Protein AF-A0A0F9DT28-F1 (afdb_monomer_lite)

Organism: NCBI:txid412755

Structure (mmCIF, N/CA/C/O backbone):
data_AF-A0A0F9DT28-F1
#
_entry.id   AF-A0A0F9DT28-F1
#
loop_
_atom_site.group_PDB
_atom_site.id
_atom_site.type_symbol
_atom_site.label_atom_id
_atom_site.label_alt_id
_atom_site.label_comp_id
_atom_site.label_asym_id
_atom_site.label_entity_id
_atom_site.label_seq_id
_atom_site.pdbx_PDB_ins_code
_atom_site.Cartn_x
_atom_site.Cartn_y
_atom_site.Cartn_z
_atom_site.occupancy
_atom_site.B_iso_or_equiv
_atom_site.auth_seq_id
_atom_site.auth_comp_id
_atom_site.auth_asym_id
_atom_site.auth_atom_id
_atom_site.pdbx_PDB_model_num
ATOM 1 N N . MET A 1 1 ? 0.845 -16.084 -1.238 1.00 58.47 1 MET A N 1
ATOM 2 C CA . MET A 1 1 ? -0.140 -15.375 -2.098 1.00 58.47 1 MET A CA 1
ATOM 3 C C . MET A 1 1 ? 0.165 -15.611 -3.576 1.00 58.47 1 MET A C 1
ATOM 5 O O . MET A 1 1 ? 1.337 -15.731 -3.907 1.00 58.47 1 MET A O 1
ATOM 9 N N . LYS A 1 2 ? -0.858 -15.677 -4.445 1.00 64.38 2 LYS A N 1
ATOM 10 C CA . LYS A 1 2 ? -0.686 -15.668 -5.915 1.00 64.38 2 LYS A CA 1
ATOM 11 C C . LYS A 1 2 ? -0.235 -14.278 -6.377 1.00 64.38 2 LYS A C 1
ATOM 13 O O . LYS A 1 2 ? -0.697 -13.285 -5.822 1.00 64.38 2 LYS A O 1
ATOM 18 N N . ASP A 1 3 ? 0.640 -14.216 -7.375 1.00 82.31 3 ASP A N 1
ATOM 19 C CA . ASP A 1 3 ? 1.096 -12.949 -7.953 1.00 82.31 3 ASP A CA 1
ATOM 20 C C . ASP A 1 3 ? -0.044 -12.201 -8.661 1.00 82.31 3 ASP A C 1
ATOM 22 O O . ASP A 1 3 ? -0.991 -12.807 -9.175 1.00 82.31 3 ASP A O 1
ATOM 26 N N . PHE A 1 4 ? 0.037 -10.868 -8.674 1.00 91.12 4 PHE A N 1
ATOM 27 C CA . PHE A 1 4 ? -0.946 -10.036 -9.364 1.00 91.12 4 PHE A CA 1
ATOM 28 C C . PHE A 1 4 ? -0.818 -10.181 -10.889 1.00 91.12 4 PHE A C 1
ATOM 30 O O . PHE A 1 4 ? 0.299 -10.286 -11.402 1.00 91.12 4 PHE A O 1
ATOM 37 N N . PRO A 1 5 ? -1.935 -10.136 -11.641 1.00 92.88 5 PRO A N 1
ATOM 38 C CA . PRO A 1 5 ? -1.871 -10.080 -13.094 1.00 92.88 5 PRO A CA 1
ATOM 39 C C . PRO A 1 5 ? -1.131 -8.816 -13.538 1.00 92.88 5 PRO A C 1
ATOM 41 O O . PRO A 1 5 ? -1.275 -7.763 -12.923 1.00 92.88 5 PRO A O 1
ATOM 44 N N . HIS A 1 6 ? -0.401 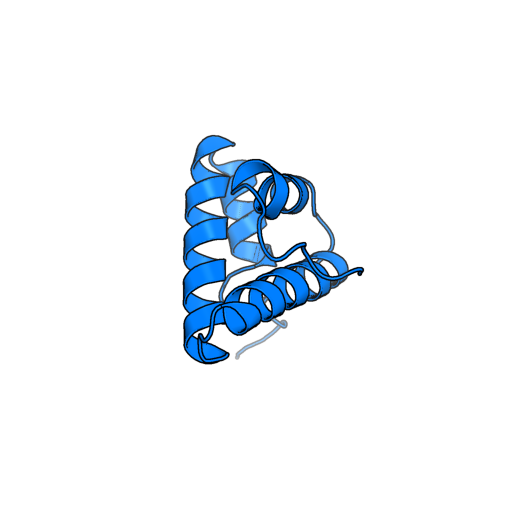-8.906 -14.653 1.00 89.94 6 HIS A N 1
ATOM 45 C CA . HIS A 1 6 ? 0.391 -7.791 -15.189 1.00 89.94 6 HIS A CA 1
ATOM 46 C C . HIS A 1 6 ? -0.439 -6.511 -15.414 1.00 89.94 6 HIS A C 1
ATOM 48 O O . HIS A 1 6 ? 0.067 -5.400 -15.285 1.00 89.94 6 HIS A O 1
ATOM 54 N N . ARG A 1 7 ? -1.736 -6.656 -15.720 1.00 93.19 7 ARG A N 1
ATOM 55 C CA . ARG A 1 7 ? -2.707 -5.556 -15.750 1.00 93.19 7 ARG A CA 1
ATOM 56 C C . ARG A 1 7 ? -3.691 -5.724 -14.594 1.00 93.19 7 ARG A C 1
ATOM 58 O O . ARG A 1 7 ? -4.506 -6.643 -14.608 1.00 93.19 7 ARG A O 1
ATOM 65 N N . ILE A 1 8 ? -3.642 -4.812 -13.627 1.00 94.94 8 ILE A N 1
ATOM 66 C CA . ILE A 1 8 ? -4.558 -4.748 -12.482 1.00 94.94 8 ILE A CA 1
ATOM 67 C C . ILE A 1 8 ? -4.947 -3.292 -12.218 1.00 94.94 8 ILE A C 1
ATOM 69 O O . ILE A 1 8 ? -4.143 -2.379 -12.403 1.00 94.94 8 ILE A O 1
ATOM 73 N N . THR A 1 9 ? -6.185 -3.053 -11.789 1.00 94.56 9 THR A N 1
ATOM 74 C CA . THR A 1 9 ? -6.611 -1.707 -11.391 1.00 94.56 9 THR A CA 1
ATOM 75 C C . THR A 1 9 ? -6.143 -1.389 -9.972 1.00 94.56 9 THR A C 1
ATOM 77 O O . THR A 1 9 ? -6.084 -2.264 -9.109 1.00 94.56 9 THR A O 1
ATOM 80 N N . ILE A 1 10 ? -5.876 -0.109 -9.703 1.00 92.12 10 ILE A N 1
ATOM 81 C CA . ILE A 1 10 ? -5.450 0.403 -8.387 1.00 92.12 10 ILE A CA 1
ATOM 82 C C . ILE A 1 10 ? -6.412 -0.052 -7.277 1.00 92.12 10 ILE A C 1
ATOM 84 O O . ILE A 1 10 ? -5.974 -0.511 -6.226 1.00 92.12 10 ILE A O 1
ATOM 88 N N . ARG A 1 11 ? -7.727 -0.013 -7.535 1.00 93.50 11 ARG A N 1
ATOM 89 C CA . ARG A 1 11 ? -8.749 -0.468 -6.582 1.00 93.50 11 ARG A CA 1
ATOM 90 C C . ARG A 1 11 ? -8.625 -1.957 -6.249 1.00 93.50 11 ARG A C 1
ATOM 92 O O . ARG A 1 11 ? -8.750 -2.312 -5.083 1.00 93.50 11 ARG A O 1
ATOM 99 N N . LEU A 1 12 ? -8.394 -2.816 -7.244 1.00 95.19 12 LEU A N 1
ATOM 100 C CA . LEU A 1 12 ? -8.233 -4.258 -7.019 1.00 95.19 12 LEU A CA 1
ATOM 101 C C . LEU A 1 12 ? -6.905 -4.581 -6.329 1.00 95.19 12 LEU A C 1
ATOM 103 O O . LEU A 1 12 ? -6.857 -5.497 -5.515 1.00 95.19 12 LEU A O 1
ATOM 107 N N . LYS A 1 13 ? -5.849 -3.813 -6.618 1.00 94.81 13 LYS A N 1
ATOM 108 C CA . LYS A 1 13 ? -4.530 -3.997 -6.004 1.00 94.81 13 LYS A CA 1
ATOM 109 C C . LYS A 1 13 ? -4.493 -3.537 -4.545 1.00 94.81 13 LYS A C 1
ATOM 111 O O . LYS A 1 13 ? -3.983 -4.261 -3.701 1.00 94.81 13 LYS A O 1
ATOM 116 N N . TYR A 1 14 ? -5.024 -2.360 -4.222 1.00 95.75 14 TYR A N 1
ATOM 117 C CA . TYR A 1 14 ? -4.881 -1.765 -2.882 1.00 95.75 14 TYR A CA 1
ATOM 118 C C . TYR A 1 14 ? -6.109 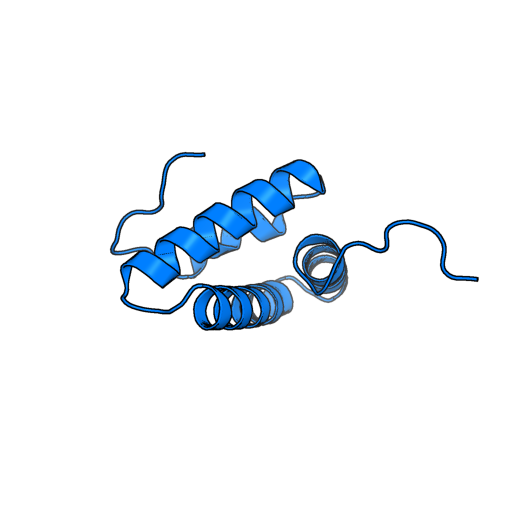-1.915 -1.989 1.00 95.75 14 TYR A C 1
ATOM 120 O O . TYR A 1 14 ? -5.989 -1.814 -0.771 1.00 95.75 14 TYR A O 1
ATOM 128 N N . GLY A 1 15 ? -7.276 -2.208 -2.567 1.00 95.19 15 GLY A N 1
ATOM 129 C CA . GLY A 1 15 ? -8.514 -2.453 -1.827 1.00 95.19 15 GLY A CA 1
ATOM 130 C C . GLY A 1 15 ? -8.355 -3.461 -0.684 1.00 95.19 15 GLY A C 1
ATOM 131 O O . GLY A 1 15 ? -8.713 -3.120 0.444 1.00 95.19 15 GLY A O 1
ATOM 132 N N . PRO A 1 16 ? -7.777 -4.656 -0.923 1.00 95.38 16 PRO A N 1
ATOM 133 C CA . PRO A 1 16 ? -7.603 -5.652 0.133 1.00 95.38 16 PRO A CA 1
ATOM 134 C C . PRO A 1 16 ? -6.726 -5.164 1.293 1.00 95.38 16 PRO A C 1
ATOM 136 O O . PRO A 1 16 ? -7.060 -5.423 2.445 1.00 95.38 16 PRO A O 1
ATOM 139 N N . ALA A 1 17 ? -5.681 -4.371 1.022 1.00 94.75 17 ALA A N 1
ATOM 140 C CA . ALA A 1 17 ? -4.789 -3.838 2.056 1.00 94.75 17 ALA A CA 1
ATOM 141 C C . ALA A 1 17 ? -5.510 -2.958 3.090 1.00 94.75 17 ALA A C 1
ATOM 143 O O . ALA A 1 17 ? -5.070 -2.862 4.234 1.00 94.75 17 ALA A O 1
ATOM 144 N N . MET A 1 18 ? -6.648 -2.355 2.728 1.00 96.12 18 MET A N 1
ATOM 145 C CA . MET A 1 18 ? -7.452 -1.564 3.662 1.00 96.12 18 MET A CA 1
ATOM 146 C C . MET A 1 18 ? -8.121 -2.432 4.731 1.00 96.12 18 MET A C 1
ATOM 148 O O . MET A 1 18 ? -8.431 -1.923 5.804 1.00 96.12 18 MET A O 1
ATOM 152 N N . GLY A 1 19 ? -8.354 -3.718 4.459 1.00 95.06 19 GLY A N 1
ATOM 153 C CA . GLY A 1 19 ? -8.956 -4.667 5.399 1.00 95.06 19 GLY A CA 1
ATOM 154 C C . GLY A 1 19 ? -7.945 -5.439 6.249 1.00 95.06 19 GLY A C 1
ATOM 155 O O . GLY A 1 19 ? -8.337 -6.015 7.261 1.00 95.06 19 GLY A O 1
ATOM 156 N N . ILE A 1 20 ? -6.663 -5.433 5.873 1.00 94.75 20 ILE A N 1
ATOM 157 C CA . ILE A 1 20 ? -5.620 -6.186 6.573 1.00 94.75 20 ILE A CA 1
ATOM 158 C C . ILE A 1 20 ? -5.363 -5.569 7.953 1.00 94.75 20 ILE A C 1
ATOM 160 O O . ILE A 1 20 ? -5.199 -4.355 8.104 1.00 94.75 20 ILE A O 1
ATOM 164 N N . THR A 1 21 ? -5.328 -6.424 8.975 1.00 94.31 21 THR A N 1
ATOM 165 C CA . THR A 1 21 ? -5.040 -6.047 10.3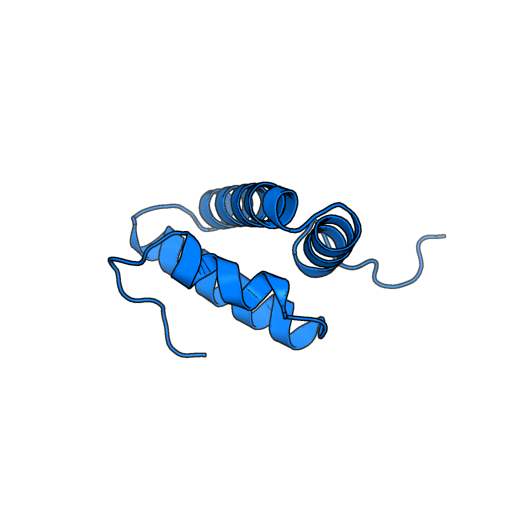70 1.00 94.31 21 THR A CA 1
ATOM 166 C C . THR A 1 21 ? -3.831 -6.781 10.948 1.00 94.31 21 THR A C 1
ATOM 168 O O . THR A 1 21 ? -3.252 -6.309 11.927 1.00 94.31 21 THR A O 1
ATOM 171 N N . SER A 1 22 ? -3.429 -7.900 10.338 1.00 94.00 22 SER A N 1
ATOM 172 C CA . SER A 1 22 ? -2.288 -8.714 10.753 1.00 94.00 22 SER A CA 1
ATOM 173 C C . SER A 1 22 ? -0.975 -8.176 10.167 1.00 94.00 22 SER A C 1
ATOM 175 O O . SER A 1 22 ? -0.888 -8.006 8.950 1.00 94.00 22 SER A O 1
ATOM 177 N N . PRO A 1 23 ? 0.075 -7.963 10.985 1.00 92.31 23 PRO A N 1
ATOM 178 C CA . PRO A 1 23 ? 1.402 -7.588 10.490 1.00 92.31 23 PRO A CA 1
ATOM 179 C C . P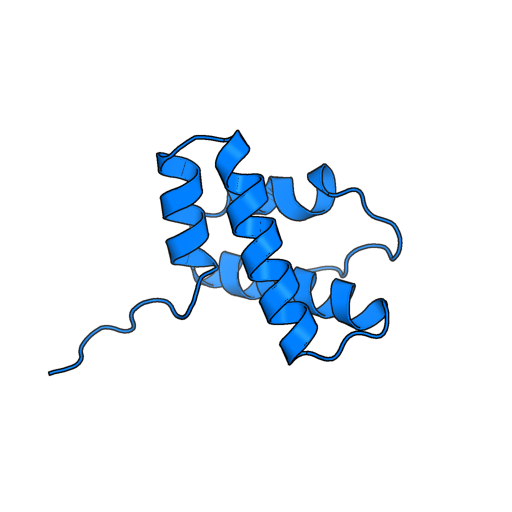RO A 1 23 ? 2.011 -8.613 9.527 1.00 92.31 23 PRO A C 1
ATOM 181 O O . PRO A 1 23 ? 2.631 -8.231 8.539 1.00 92.31 23 PRO A O 1
ATOM 184 N N . HIS A 1 24 ? 1.805 -9.909 9.781 1.00 93.12 24 HIS A N 1
ATOM 185 C CA . HIS A 1 24 ? 2.303 -10.974 8.907 1.00 93.12 24 HIS A CA 1
ATOM 186 C C . HIS A 1 24 ? 1.628 -10.921 7.532 1.00 93.12 24 HIS A C 1
ATOM 188 O O . HIS A 1 24 ? 2.296 -10.909 6.503 1.00 93.12 24 HIS A O 1
ATOM 194 N N . GLU A 1 25 ? 0.296 -10.830 7.516 1.00 94.00 25 GLU A N 1
ATOM 195 C CA . GLU A 1 25 ? -0.472 -10.727 6.272 1.00 94.00 25 GLU A CA 1
ATOM 196 C C . GLU A 1 25 ? -0.122 -9.443 5.506 1.00 94.00 25 GLU A C 1
ATOM 198 O O . GLU A 1 25 ? 0.010 -9.469 4.283 1.00 94.00 25 GLU A O 1
ATOM 203 N N . ALA A 1 26 ? 0.093 -8.329 6.216 1.00 94.44 26 ALA A N 1
ATOM 204 C CA . ALA A 1 26 ? 0.526 -7.073 5.616 1.00 94.44 26 ALA A CA 1
ATOM 205 C C . ALA A 1 26 ? 1.896 -7.207 4.939 1.00 94.44 26 ALA A C 1
ATOM 207 O O . ALA A 1 26 ? 2.051 -6.766 3.802 1.00 94.44 26 ALA A O 1
ATOM 208 N N . ALA A 1 27 ? 2.865 -7.862 5.583 1.00 93.19 27 ALA A N 1
ATOM 209 C CA . ALA A 1 27 ? 4.182 -8.099 4.998 1.00 93.19 27 ALA A CA 1
ATOM 210 C C . ALA A 1 27 ? 4.101 -8.960 3.724 1.00 93.19 27 ALA A C 1
ATOM 212 O O . ALA A 1 27 ? 4.683 -8.604 2.698 1.00 93.19 27 ALA A O 1
ATOM 213 N N . GLU A 1 28 ? 3.326 -10.050 3.747 1.00 94.56 28 GLU A N 1
ATOM 214 C CA . GLU A 1 28 ? 3.124 -10.896 2.564 1.00 94.56 28 GLU A CA 1
ATOM 215 C C . GLU A 1 28 ? 2.426 -10.147 1.420 1.00 94.56 28 GLU A C 1
ATOM 217 O O . GLU A 1 28 ? 2.806 -10.290 0.252 1.00 94.56 28 GLU A O 1
ATOM 222 N N . TYR A 1 29 ? 1.418 -9.333 1.748 1.00 95.81 29 TYR A N 1
ATOM 223 C CA . TYR A 1 29 ? 0.688 -8.535 0.767 1.00 95.81 29 TYR A CA 1
ATOM 224 C C . TYR A 1 29 ? 1.566 -7.438 0.163 1.00 95.81 29 TYR A C 1
ATOM 226 O O . TYR A 1 29 ? 1.544 -7.206 -1.047 1.00 95.81 29 TYR A O 1
ATOM 234 N N . PHE A 1 30 ? 2.377 -6.784 0.995 1.00 95.88 30 PHE A N 1
ATOM 235 C CA . PHE A 1 30 ? 3.332 -5.778 0.553 1.00 95.88 30 PHE A CA 1
ATOM 236 C C . PHE A 1 30 ? 4.349 -6.373 -0.419 1.00 95.88 30 PHE A C 1
ATOM 238 O O . PHE A 1 30 ? 4.561 -5.819 -1.496 1.00 95.88 30 PHE A O 1
ATOM 245 N N . GLU A 1 31 ? 4.903 -7.544 -0.103 1.00 95.88 31 GLU A N 1
ATOM 246 C CA . GLU A 1 31 ? 5.837 -8.228 -0.995 1.00 95.88 31 GLU A CA 1
ATOM 247 C C . GLU A 1 31 ? 5.179 -8.570 -2.345 1.00 95.88 31 GLU A C 1
ATOM 249 O O . GLU A 1 31 ? 5.793 -8.388 -3.395 1.00 95.88 31 GLU A O 1
ATOM 254 N N . ALA A 1 32 ? 3.910 -8.997 -2.361 1.00 96.06 32 ALA A N 1
ATOM 255 C CA . ALA A 1 32 ? 3.178 -9.218 -3.612 1.00 96.06 32 ALA A CA 1
ATOM 256 C C . ALA A 1 32 ? 3.023 -7.921 -4.435 1.00 96.06 32 ALA A C 1
ATOM 258 O O . ALA A 1 32 ? 3.185 -7.931 -5.660 1.00 96.06 32 ALA A O 1
ATOM 259 N N . CYS A 1 33 ? 2.756 -6.790 -3.775 1.00 96.06 33 CYS A N 1
ATOM 260 C CA . CYS A 1 33 ? 2.670 -5.477 -4.417 1.00 96.06 33 CYS A CA 1
ATOM 261 C C . CYS A 1 33 ? 4.011 -5.045 -5.025 1.00 96.06 33 CYS A C 1
ATOM 263 O O . CYS A 1 33 ? 4.028 -4.547 -6.158 1.00 96.06 33 CYS A O 1
ATOM 265 N N . VAL A 1 34 ? 5.111 -5.275 -4.299 1.00 96.56 34 VAL A N 1
ATOM 266 C CA . VAL A 1 34 ? 6.486 -4.981 -4.723 1.00 96.56 34 VAL A CA 1
ATOM 267 C C . VAL A 1 34 ? 6.869 -5.842 -5.921 1.00 96.56 34 VAL A C 1
ATOM 269 O O . VAL A 1 34 ? 7.267 -5.295 -6.949 1.00 96.56 34 VAL A O 1
ATOM 272 N N . ARG A 1 35 ? 6.662 -7.166 -5.855 1.00 96.31 35 ARG A N 1
ATOM 273 C CA . ARG A 1 35 ? 6.939 -8.081 -6.978 1.00 96.31 35 ARG A CA 1
ATOM 274 C C . ARG A 1 35 ? 6.184 -7.686 -8.242 1.00 96.31 35 ARG A C 1
ATOM 276 O O . ARG A 1 35 ? 6.767 -7.663 -9.324 1.00 96.31 35 ARG A O 1
ATOM 283 N N . HIS A 1 36 ? 4.909 -7.318 -8.117 1.00 96.00 36 HIS A N 1
ATOM 284 C CA . HIS A 1 36 ? 4.144 -6.834 -9.264 1.00 96.00 36 HIS A CA 1
ATOM 285 C C . HIS A 1 36 ? 4.768 -5.577 -9.873 1.00 96.00 36 HIS A C 1
ATOM 287 O O . HIS A 1 36 ? 4.898 -5.488 -11.088 1.00 96.00 36 HIS A O 1
ATOM 293 N N . THR A 1 37 ? 5.190 -4.612 -9.063 1.00 96.38 37 THR A N 1
ATOM 294 C CA . THR A 1 37 ? 5.799 -3.375 -9.577 1.00 96.38 37 THR A CA 1
ATOM 295 C C . THR A 1 37 ? 7.188 -3.608 -10.166 1.00 96.38 37 THR A C 1
ATOM 297 O O . THR A 1 37 ? 7.514 -3.019 -11.196 1.00 96.38 37 THR A O 1
ATOM 300 N N . MET A 1 38 ? 7.959 -4.547 -9.617 1.00 96.69 38 MET A N 1
ATOM 301 C CA . MET A 1 38 ? 9.204 -5.017 -10.230 1.00 96.69 38 MET A CA 1
ATOM 302 C C . MET A 1 38 ? 8.967 -5.686 -11.592 1.00 96.69 38 MET A C 1
ATOM 304 O O . MET A 1 38 ? 9.769 -5.501 -12.504 1.00 96.69 38 MET A O 1
ATOM 308 N N . SER A 1 39 ? 7.840 -6.386 -11.784 1.00 95.12 39 SER A N 1
ATOM 309 C CA . SER A 1 39 ? 7.481 -6.975 -13.088 1.00 95.12 39 SER A CA 1
ATOM 310 C C . SER A 1 39 ? 7.278 -5.937 -14.204 1.00 95.12 39 SER A C 1
ATOM 312 O O . SER A 1 39 ? 7.300 -6.289 -15.380 1.00 95.12 39 SER A O 1
ATOM 314 N N . HIS A 1 40 ? 7.142 -4.652 -13.851 1.00 93.75 40 HIS A N 1
ATOM 315 C CA . HIS A 1 40 ? 7.094 -3.517 -14.782 1.00 93.75 40 HIS A CA 1
ATOM 316 C C . HIS A 1 40 ? 8.467 -2.856 -15.004 1.00 93.75 40 HIS A C 1
ATOM 318 O O . HIS A 1 40 ? 8.539 -1.728 -15.488 1.00 93.75 40 HIS A O 1
ATOM 324 N N . GLY A 1 41 ? 9.563 -3.532 -14.641 1.00 95.56 41 GLY A N 1
ATOM 325 C CA . GLY A 1 41 ? 10.935 -3.075 -14.890 1.00 95.56 41 GLY A CA 1
ATOM 326 C C . GLY A 1 41 ? 11.502 -2.122 -13.835 1.00 95.56 41 GLY A C 1
ATOM 327 O O . GLY A 1 41 ? 12.497 -1.452 -14.096 1.00 95.56 41 GLY A O 1
ATOM 328 N N . ARG A 1 42 ? 10.881 -2.035 -12.652 1.00 96.25 42 ARG A N 1
ATOM 329 C CA . ARG A 1 42 ? 11.393 -1.239 -11.524 1.00 96.25 42 ARG A CA 1
ATOM 330 C C . ARG A 1 42 ? 12.375 -2.040 -10.681 1.00 96.25 42 ARG A C 1
ATOM 332 O O . ARG A 1 42 ? 12.200 -3.244 -10.488 1.00 96.25 42 ARG A O 1
ATOM 339 N N . THR A 1 43 ? 13.370 -1.361 -10.121 1.00 98.06 43 THR A N 1
ATOM 340 C CA . THR A 1 43 ? 14.203 -1.948 -9.065 1.00 98.06 43 THR A CA 1
ATOM 341 C C . THR A 1 43 ? 13.365 -2.219 -7.814 1.00 98.06 43 THR A C 1
ATOM 343 O O . THR A 1 43 ? 12.294 -1.635 -7.624 1.00 98.06 43 THR A O 1
ATOM 346 N N . ARG A 1 44 ? 13.851 -3.097 -6.929 1.00 96.19 44 ARG A N 1
ATOM 347 C CA . ARG A 1 44 ? 13.163 -3.384 -5.663 1.00 96.19 44 ARG A CA 1
ATOM 348 C C . ARG A 1 44 ? 12.990 -2.123 -4.811 1.00 96.19 44 ARG A C 1
ATOM 350 O O . ARG A 1 44 ? 11.900 -1.883 -4.310 1.00 96.19 44 ARG A O 1
ATOM 357 N N . GLU A 1 45 ? 14.033 -1.303 -4.697 1.00 96.62 45 GLU A N 1
ATOM 358 C CA . GLU A 1 45 ? 13.999 -0.068 -3.906 1.00 96.62 45 GLU A CA 1
ATOM 359 C C . GLU A 1 45 ? 12.952 0.926 -4.435 1.00 96.62 45 GLU A C 1
ATOM 361 O O . GLU A 1 45 ? 12.166 1.484 -3.667 1.00 96.62 45 GLU A O 1
ATOM 366 N N . GLU A 1 46 ? 12.897 1.127 -5.754 1.00 96.38 46 GLU A N 1
ATOM 367 C CA . GLU A 1 46 ? 11.864 1.960 -6.375 1.00 96.38 46 GLU A CA 1
ATOM 368 C C . GLU A 1 46 ? 10.468 1.373 -6.166 1.00 96.38 46 GLU A C 1
ATOM 370 O O . GLU A 1 46 ? 9.540 2.110 -5.839 1.00 96.38 46 GLU A O 1
ATOM 375 N N . ALA A 1 47 ? 10.311 0.057 -6.334 1.00 96.88 47 ALA A N 1
ATOM 376 C CA . ALA A 1 47 ? 9.034 -0.617 -6.143 1.00 96.88 47 ALA A CA 1
ATOM 377 C C . ALA A 1 47 ? 8.525 -0.445 -4.705 1.00 96.88 47 ALA A C 1
ATOM 379 O O . ALA A 1 47 ? 7.382 -0.046 -4.513 1.00 96.88 47 ALA A O 1
ATOM 380 N N . GLU A 1 48 ? 9.372 -0.649 -3.697 1.00 96.38 48 GLU A N 1
ATOM 381 C CA . GLU A 1 48 ? 9.009 -0.443 -2.291 1.00 96.38 48 GLU A CA 1
ATOM 382 C C . GLU A 1 48 ? 8.584 1.005 -2.006 1.00 96.38 48 GLU A C 1
ATOM 384 O O . GLU A 1 48 ? 7.560 1.226 -1.355 1.00 96.38 48 GLU A O 1
ATOM 389 N N . LYS A 1 49 ? 9.317 2.000 -2.528 1.00 95.31 49 LYS A N 1
ATOM 390 C CA . LYS A 1 49 ? 8.953 3.424 -2.396 1.00 95.31 49 LYS A CA 1
ATOM 391 C C . LYS A 1 49 ? 7.596 3.724 -3.038 1.00 95.31 49 LYS A C 1
ATOM 393 O O . LYS A 1 49 ? 6.753 4.378 -2.420 1.00 95.31 49 LYS A O 1
ATOM 398 N N . VAL A 1 50 ? 7.370 3.218 -4.251 1.00 95.12 50 VAL A N 1
ATOM 399 C CA . VAL A 1 50 ? 6.109 3.388 -4.987 1.00 95.12 50 VAL A CA 1
ATOM 400 C C . VAL A 1 50 ? 4.945 2.756 -4.230 1.00 95.12 50 VAL A C 1
ATOM 402 O O . VAL A 1 50 ? 3.913 3.401 -4.052 1.00 95.12 50 VAL A O 1
ATOM 405 N N . GLU A 1 51 ? 5.097 1.524 -3.743 1.00 96.44 51 GLU A N 1
ATOM 406 C CA . GLU A 1 51 ? 4.013 0.830 -3.047 1.00 96.44 51 GLU A CA 1
ATOM 407 C C . GLU A 1 51 ? 3.659 1.485 -1.711 1.00 96.44 51 GLU A C 1
ATOM 409 O O . GLU A 1 51 ? 2.473 1.635 -1.422 1.00 96.44 51 GLU A O 1
ATOM 414 N N . LYS A 1 52 ? 4.646 1.949 -0.933 1.00 94.94 52 LYS A N 1
ATOM 415 C CA . LYS A 1 52 ? 4.394 2.700 0.310 1.00 94.94 52 LYS A CA 1
ATOM 416 C C . LYS A 1 52 ? 3.589 3.971 0.045 1.00 94.94 52 LYS A C 1
ATOM 418 O O . LYS A 1 52 ? 2.572 4.209 0.699 1.00 94.94 52 LYS A O 1
ATOM 423 N N . MET A 1 53 ? 4.011 4.760 -0.945 1.00 93.88 53 MET A N 1
ATOM 424 C CA . MET A 1 53 ? 3.323 5.996 -1.323 1.00 93.88 53 MET A CA 1
ATOM 425 C C . MET A 1 53 ? 1.895 5.717 -1.809 1.00 93.88 53 MET A C 1
ATOM 427 O O . MET A 1 53 ? 0.955 6.380 -1.374 1.00 93.88 53 MET A O 1
ATOM 431 N N . ASN A 1 54 ? 1.716 4.711 -2.668 1.00 95.19 54 ASN A N 1
ATOM 432 C CA . ASN A 1 54 ? 0.409 4.368 -3.222 1.00 95.19 54 ASN A CA 1
ATOM 433 C C . ASN A 1 54 ? -0.554 3.825 -2.162 1.00 95.19 54 ASN A C 1
ATOM 435 O O . ASN A 1 54 ? -1.725 4.199 -2.165 1.00 95.19 54 ASN A O 1
ATOM 439 N N . LEU A 1 55 ? -0.079 2.974 -1.247 1.00 95.44 55 LEU A N 1
ATOM 440 C CA . LEU A 1 55 ? -0.889 2.448 -0.146 1.00 95.44 55 LEU A CA 1
ATOM 441 C C . LEU A 1 55 ? -1.335 3.566 0.799 1.00 95.44 55 LEU A C 1
ATOM 443 O O . LEU A 1 55 ? -2.519 3.640 1.126 1.00 95.44 55 LEU A O 1
ATOM 447 N N . GLY A 1 56 ? -0.424 4.467 1.180 1.00 93.25 56 GLY A N 1
ATOM 448 C CA . GLY A 1 56 ? -0.753 5.626 2.013 1.00 93.25 56 GLY A CA 1
ATOM 449 C C . GLY A 1 56 ? -1.745 6.574 1.334 1.00 93.25 56 GLY A C 1
ATOM 450 O O . GLY A 1 56 ? -2.756 6.952 1.931 1.00 93.25 56 GLY A O 1
ATOM 451 N N . TYR A 1 57 ? -1.509 6.902 0.058 1.00 93.19 57 TYR A N 1
ATOM 452 C CA . TYR A 1 57 ? -2.413 7.736 -0.737 1.00 93.19 57 TYR A CA 1
ATOM 453 C C . TYR A 1 57 ? -3.806 7.106 -0.863 1.00 93.19 57 TYR A C 1
ATOM 455 O O . TYR A 1 57 ? -4.811 7.760 -0.585 1.00 93.19 57 TYR A O 1
ATOM 463 N N . PHE A 1 58 ? -3.879 5.818 -1.216 1.00 95.44 58 PHE A N 1
ATOM 464 C CA . PHE A 1 58 ? -5.143 5.102 -1.372 1.00 95.44 58 PHE A CA 1
ATOM 465 C C . PHE A 1 58 ? -5.916 4.997 -0.048 1.00 95.44 58 PHE A C 1
ATOM 467 O O . PHE A 1 58 ? -7.135 5.173 -0.027 1.00 95.44 58 PHE A O 1
ATOM 474 N N . ALA A 1 59 ? -5.219 4.785 1.071 1.00 95.25 59 ALA A N 1
ATOM 475 C CA . ALA A 1 59 ? -5.840 4.736 2.392 1.00 95.25 59 ALA A CA 1
ATOM 476 C C . ALA A 1 59 ? -6.459 6.072 2.821 1.00 95.25 59 ALA A C 1
ATOM 478 O O . ALA A 1 59 ? -7.444 6.079 3.563 1.00 95.25 59 ALA A O 1
ATOM 479 N N . GLY A 1 60 ? -5.956 7.196 2.299 1.00 92.19 60 GLY A N 1
ATOM 480 C CA . GLY A 1 60 ? -6.547 8.519 2.500 1.00 92.19 60 GLY A CA 1
ATOM 481 C C . GLY A 1 60 ? -8.024 8.602 2.093 1.00 92.19 60 GLY A C 1
ATOM 482 O O . GLY A 1 60 ? -8.793 9.305 2.746 1.00 92.19 60 GLY A O 1
ATOM 483 N N . TYR A 1 61 ? -8.460 7.820 1.097 1.00 93.69 61 TYR A N 1
ATOM 484 C CA . TYR A 1 61 ? -9.866 7.767 0.669 1.00 93.69 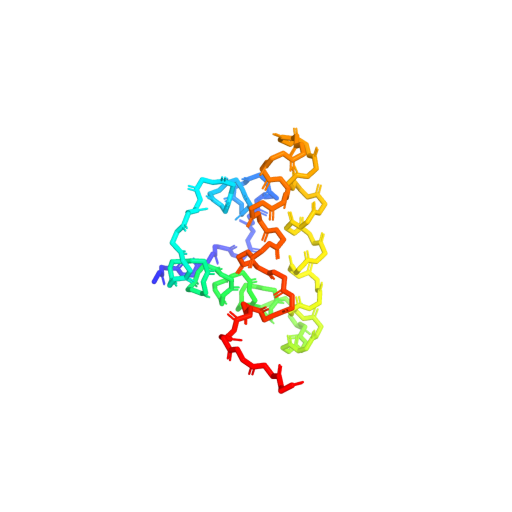61 TYR A CA 1
ATOM 485 C C . TYR A 1 61 ? -10.794 7.022 1.641 1.00 93.69 61 TYR A C 1
ATOM 487 O O . TYR A 1 61 ? -12.011 7.149 1.536 1.00 93.69 61 TYR A O 1
ATOM 495 N N . TYR A 1 62 ? -10.246 6.252 2.586 1.00 91.56 62 TYR A N 1
ATOM 496 C CA . TYR A 1 62 ? -11.000 5.441 3.554 1.00 91.56 62 TYR A CA 1
ATOM 497 C C . TYR A 1 62 ? -11.043 6.071 4.959 1.00 91.56 62 TYR A C 1
ATOM 499 O O . TYR A 1 62 ? -11.556 5.460 5.900 1.00 91.56 62 TYR A O 1
ATOM 507 N N . GLY A 1 63 ? -10.507 7.288 5.110 1.00 91.56 63 GLY A N 1
ATOM 508 C CA . GLY A 1 63 ? -10.514 8.065 6.350 1.00 91.56 63 GLY A CA 1
ATOM 509 C C . GLY A 1 63 ? -9.293 7.853 7.253 1.00 91.56 63 GLY A C 1
ATOM 510 O O . GLY A 1 63 ? -8.499 6.927 7.077 1.00 91.56 63 GLY A O 1
ATOM 511 N N . GLY A 1 64 ? -9.157 8.725 8.260 1.00 89.81 64 GLY A N 1
ATOM 512 C CA . GLY A 1 64 ? -7.956 8.822 9.103 1.00 89.81 64 GLY A CA 1
ATOM 513 C C . GLY A 1 64 ? -7.579 7.527 9.828 1.00 89.81 64 GLY A C 1
ATOM 514 O O . GLY A 1 64 ? -6.425 7.123 9.779 1.00 89.81 64 GLY A O 1
ATOM 515 N N . LYS A 1 65 ? -8.554 6.816 10.414 1.00 91.88 65 LYS A N 1
ATOM 516 C CA . LYS A 1 65 ? -8.298 5.551 11.134 1.00 91.88 65 LYS A CA 1
ATOM 517 C C . LYS A 1 65 ? -7.769 4.439 10.222 1.00 91.88 65 LYS A C 1
ATOM 519 O O . LYS A 1 65 ? -6.938 3.635 10.634 1.00 91.88 65 LYS A O 1
ATOM 524 N N . THR A 1 66 ? -8.269 4.368 8.987 1.00 93.44 66 THR A N 1
ATOM 525 C CA . THR A 1 66 ? -7.800 3.380 8.005 1.00 93.44 66 THR A CA 1
ATOM 526 C C . THR A 1 66 ? -6.393 3.727 7.547 1.00 93.44 66 THR A C 1
ATOM 528 O O . THR A 1 66 ? -5.532 2.851 7.513 1.00 93.44 66 THR A O 1
ATOM 531 N N . ARG A 1 67 ? -6.147 5.010 7.265 1.00 92.12 67 ARG A N 1
ATOM 532 C CA . ARG A 1 67 ? -4.827 5.518 6.901 1.00 92.12 67 ARG A CA 1
ATOM 533 C C . ARG A 1 67 ? -3.781 5.231 7.973 1.00 92.12 67 ARG A C 1
ATOM 535 O O . ARG A 1 67 ? -2.763 4.641 7.647 1.00 92.12 67 ARG A O 1
ATOM 542 N N . GLU A 1 68 ? -4.064 5.551 9.230 1.00 92.94 68 GLU A N 1
ATOM 543 C CA . GLU A 1 68 ? -3.155 5.295 10.352 1.00 92.94 68 GLU A CA 1
ATOM 544 C C . GLU A 1 68 ? -2.804 3.802 10.474 1.00 92.94 68 GLU A C 1
ATOM 546 O O . GLU A 1 68 ? -1.635 3.438 10.592 1.00 92.94 68 GLU A O 1
ATOM 551 N N . ARG A 1 69 ? -3.802 2.908 10.370 1.00 94.75 69 ARG A N 1
ATOM 552 C CA . ARG A 1 69 ? -3.556 1.455 10.379 1.00 94.75 69 ARG A CA 1
ATOM 553 C C . ARG A 1 69 ? -2.655 1.031 9.220 1.00 94.75 69 ARG A C 1
ATOM 555 O O . ARG A 1 69 ? -1.742 0.238 9.433 1.00 94.75 69 ARG A O 1
ATOM 562 N N . VAL A 1 70 ? -2.938 1.511 8.011 1.00 94.06 70 VAL A N 1
ATOM 563 C CA . VAL A 1 70 ? -2.174 1.159 6.808 1.00 94.06 70 VAL A CA 1
ATOM 564 C C . VAL A 1 70 ? -0.745 1.685 6.908 1.00 94.06 70 VAL A C 1
ATOM 566 O O . VAL A 1 70 ? 0.188 0.932 6.663 1.00 94.06 70 VAL A O 1
ATOM 569 N N . GLU A 1 71 ? -0.544 2.927 7.340 1.00 91.69 71 GLU A N 1
ATOM 570 C CA . GLU A 1 71 ? 0.791 3.493 7.559 1.00 91.69 71 GLU A CA 1
ATOM 571 C C . GLU A 1 71 ? 1.563 2.709 8.628 1.00 91.69 71 GLU A C 1
ATOM 573 O O . GLU A 1 71 ? 2.740 2.423 8.442 1.00 91.69 71 GLU A O 1
ATOM 578 N N . ARG A 1 72 ? 0.900 2.251 9.696 1.00 92.75 72 ARG A N 1
ATOM 579 C CA . ARG A 1 72 ? 1.533 1.398 10.713 1.00 92.75 72 ARG A CA 1
ATOM 580 C C . ARG A 1 72 ? 1.935 0.015 10.186 1.00 92.75 72 ARG A C 1
ATOM 582 O O . ARG A 1 72 ? 2.953 -0.520 10.611 1.00 92.75 72 ARG A O 1
ATOM 589 N N . LEU A 1 73 ? 1.123 -0.593 9.320 1.00 93.50 73 LEU A N 1
ATOM 590 C CA . LEU A 1 73 ? 1.348 -1.953 8.807 1.00 93.50 73 LEU A CA 1
ATOM 591 C C . LEU A 1 73 ? 2.305 -2.000 7.607 1.00 93.50 73 LEU A C 1
ATOM 593 O O . LEU A 1 73 ? 3.058 -2.958 7.468 1.00 93.50 73 LEU A O 1
ATOM 597 N N . PHE A 1 74 ? 2.257 -0.988 6.742 1.00 90.56 74 PHE A N 1
ATOM 598 C CA . PHE A 1 74 ? 2.947 -0.960 5.448 1.00 90.56 74 PHE A CA 1
ATOM 599 C C . PHE A 1 74 ? 4.000 0.153 5.339 1.00 90.56 74 PHE A C 1
ATOM 601 O O . PHE A 1 74 ? 4.716 0.222 4.340 1.00 90.56 74 PHE A O 1
ATOM 608 N N . GLY A 1 75 ? 4.085 1.045 6.330 1.00 76.19 75 GLY A N 1
ATOM 609 C CA . GLY A 1 75 ? 5.072 2.120 6.391 1.00 76.19 75 GLY A CA 1
ATOM 610 C C . GLY A 1 75 ? 6.485 1.638 6.729 1.00 76.19 75 GLY A C 1
ATOM 611 O O . GLY A 1 75 ? 6.831 0.461 6.618 1.00 76.19 75 GLY A O 1
ATOM 612 N N . GLU A 1 76 ? 7.360 2.572 7.094 1.00 63.28 76 GLU A N 1
ATOM 613 C CA . GLU A 1 76 ? 8.750 2.256 7.423 1.00 63.28 76 GLU A CA 1
ATOM 614 C C . GLU A 1 76 ? 8.860 1.529 8.759 1.00 63.28 76 GLU A C 1
ATOM 616 O O . GLU A 1 76 ? 8.862 2.174 9.796 1.00 63.28 76 GLU A O 1
ATOM 621 N N . ARG A 1 77 ? 9.004 0.197 8.685 1.00 47.69 77 ARG A N 1
ATOM 622 C CA . ARG A 1 77 ? 9.216 -0.732 9.803 1.00 47.69 77 ARG A CA 1
ATOM 623 C C . ARG A 1 77 ? 8.141 -0.612 10.886 1.00 47.69 77 ARG A C 1
ATOM 625 O O . ARG A 1 77 ? 8.029 0.381 1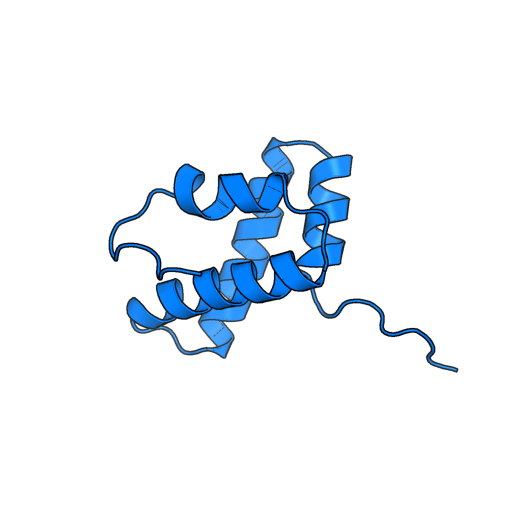1.596 1.00 47.69 77 ARG A O 1
ATOM 632 N N . GLY A 1 78 ? 7.423 -1.711 11.117 1.00 40.66 78 GLY A N 1
ATOM 633 C CA . GLY A 1 78 ? 6.857 -1.930 12.441 1.00 40.66 78 GLY A CA 1
ATOM 634 C C . GLY A 1 78 ? 7.936 -1.607 13.474 1.00 40.66 78 GLY A C 1
ATOM 635 O O . GLY A 1 78 ? 9.075 -2.056 13.332 1.00 40.66 78 GLY A O 1
ATOM 636 N N . HIS A 1 79 ? 7.599 -0.761 14.444 1.00 38.69 79 HIS A N 1
ATOM 637 C CA . HIS A 1 79 ? 8.338 -0.688 15.689 1.00 38.69 79 HIS A CA 1
ATOM 638 C C . HIS A 1 79 ? 8.407 -2.121 16.235 1.00 38.69 79 HIS A C 1
ATOM 640 O O . HIS A 1 79 ? 7.498 -2.583 16.923 1.00 38.69 79 HIS A O 1
ATOM 646 N N . GLU A 1 80 ? 9.472 -2.844 15.886 1.00 38.94 80 GLU A N 1
ATOM 647 C CA . GLU A 1 80 ? 10.088 -3.749 16.835 1.00 38.94 80 GLU A CA 1
ATOM 648 C C . GLU A 1 80 ? 10.279 -2.926 18.103 1.00 38.94 80 GLU A C 1
ATOM 650 O O . GLU A 1 80 ? 10.725 -1.771 18.057 1.00 38.94 80 GLU A O 1
ATOM 655 N N . GLY A 1 81 ? 9.805 -3.499 19.204 1.00 45.44 81 GLY A N 1
ATOM 656 C CA . GLY A 1 81 ? 9.991 -2.941 20.523 1.00 45.44 81 GLY A CA 1
ATOM 657 C C . GLY A 1 81 ? 11.433 -2.494 20.729 1.00 45.44 81 GLY A C 1
ATOM 658 O O . GLY A 1 81 ? 12.368 -3.065 20.177 1.00 45.44 81 GLY A O 1
ATOM 659 N N . GLU A 1 82 ? 11.547 -1.466 21.560 1.00 53.06 82 GLU A N 1
ATOM 660 C CA . GLU A 1 82 ? 12.787 -0.997 22.164 1.00 53.06 82 GLU A CA 1
ATOM 661 C C . GLU A 1 82 ? 13.810 -0.388 21.196 1.00 53.06 82 GLU A C 1
ATOM 663 O O . GLU A 1 82 ? 14.532 -1.047 20.452 1.00 53.06 82 GLU A O 1
ATOM 668 N N . ARG A 1 83 ? 13.982 0.927 21.332 1.00 35.53 83 ARG A N 1
ATOM 669 C CA . ARG A 1 83 ? 15.326 1.499 21.351 1.00 35.53 83 ARG A CA 1
ATOM 670 C C . ARG A 1 83 ? 15.449 2.463 22.542 1.00 35.53 83 ARG A C 1
ATOM 672 O O . ARG A 1 83 ? 14.423 3.009 22.942 1.00 35.53 83 ARG A O 1
ATOM 679 N N . PRO A 1 84 ? 16.661 2.545 23.122 1.00 45.19 84 PRO A N 1
ATOM 680 C CA . PRO A 1 84 ? 16.926 2.787 24.545 1.00 45.19 84 PRO A CA 1
ATOM 681 C C . PRO A 1 84 ? 16.631 4.205 25.030 1.00 45.19 84 PRO A C 1
ATOM 683 O O . PRO A 1 84 ? 16.668 5.138 24.197 1.00 45.19 84 PRO A O 1
#

pLDDT: mean 88.0, std 16.06, range [35.53, 98.06]

Foldseek 3Di:
DDADDLDDDLCRLQVVLLVDQDLVVLVVSLVSQLVSVVVVVDDSVVSLVVSLVSNLVVLVVVDDVSSVSSCCNSNDDNPPDDDD

Secondary structure (DSSP, 8-state):
-PPPPSS--HHHHHTGGGT---HHHHHHHHHHHHHHHHTTT--HHHHHHHHHHHHHHHHHTT-HHHHHHHHHHHSS----S---

Sequence (84 aa):
MKDFPHRITIRLKYGPAMGITSPHEAAEYFEACVRHTMSHGRTREEAEKVEKMNLGYFAGYYGGKTRERVERLFGERGHEGERP

Radius of gyration: 12.84 Å; chains: 1; bounding box: 28×24×40 Å